Protein AF-A0A141CLI5-F1 (afdb_monomer_lite)

Radius of gyration: 16.56 Å; chains: 1; bounding box: 36×20×53 Å

Organism: NCBI:txid1562708

Foldseek 3Di:
DVVVVLVVVLVVLVVVLVVDPDLVVNLVSLLVNLVSVLVVCVVVVVNVVSVVSNVVSVVVSVVSVVVVVVVVVVVVVVVVVD

Secondary structure (DSSP, 8-state):
-HHHHHHHHHHHHHHHHHH--SHHHHHHHHHHHHHHHHHHHHHTT-HHHHHHHHHHHHHHHHHHHHHHHHHHHHHHHHHH--

Structure (mmCIF, N/CA/C/O backbone):
data_AF-A0A141CLI5-F1
#
_entry.id   AF-A0A141CLI5-F1
#
loop_
_atom_site.group_PDB
_atom_site.id
_atom_site.type_symbol
_atom_site.label_atom_id
_atom_site.label_alt_id
_atom_site.label_comp_id
_atom_site.label_asym_id
_atom_site.label_entity_id
_atom_site.label_seq_id
_atom_site.pdbx_PDB_ins_code
_atom_site.Cartn_x
_atom_site.Cartn_y
_atom_site.Cartn_z
_atom_site.occupancy
_atom_site.B_iso_or_equiv
_atom_site.auth_seq_id
_atom_site.auth_comp_id
_atom_site.auth_asym_id
_atom_site.auth_atom_id
_atom_site.pdbx_PDB_model_num
ATOM 1 N N . MET A 1 1 ? 15.477 8.539 -15.715 1.00 68.81 1 MET A N 1
ATOM 2 C CA . MET A 1 1 ? 15.039 9.535 -14.703 1.00 68.81 1 MET A CA 1
ATOM 3 C C . MET A 1 1 ? 13.752 9.114 -14.006 1.00 68.81 1 MET A C 1
ATOM 5 O O . MET A 1 1 ? 13.685 9.220 -12.791 1.00 68.81 1 MET A O 1
ATOM 9 N N . TRP A 1 2 ? 12.791 8.559 -14.743 1.00 78.50 2 TRP A N 1
ATOM 10 C CA . TRP A 1 2 ? 11.504 8.105 -14.214 1.00 78.50 2 TRP A CA 1
ATOM 11 C C . TRP A 1 2 ? 11.608 7.075 -13.071 1.00 78.50 2 TRP A C 1
ATOM 13 O O . TRP A 1 2 ? 10.995 7.254 -12.028 1.00 78.50 2 TRP A O 1
ATOM 23 N N . LEU A 1 3 ? 12.507 6.088 -13.187 1.00 78.31 3 LEU A N 1
ATOM 24 C CA . LEU A 1 3 ? 12.752 5.103 -12.123 1.00 78.31 3 LEU A CA 1
ATOM 25 C C . LEU A 1 3 ? 13.224 5.737 -10.798 1.00 78.31 3 LEU A C 1
ATOM 27 O O . LEU A 1 3 ? 12.809 5.315 -9.726 1.00 78.31 3 LEU A O 1
ATOM 31 N N . LYS A 1 4 ? 14.068 6.779 -10.866 1.00 85.38 4 LYS A N 1
ATOM 32 C CA . LYS A 1 4 ? 14.545 7.497 -9.672 1.00 85.38 4 LYS A CA 1
ATOM 33 C C . LYS A 1 4 ? 13.401 8.245 -8.989 1.00 85.38 4 LYS A C 1
ATOM 35 O O . LYS A 1 4 ? 13.317 8.230 -7.771 1.00 85.38 4 LYS A O 1
ATOM 40 N N . PHE A 1 5 ? 12.523 8.871 -9.773 1.00 85.12 5 PHE A N 1
ATOM 41 C CA . PHE A 1 5 ? 11.339 9.553 -9.252 1.00 85.12 5 PHE A CA 1
ATOM 42 C C . PHE A 1 5 ? 10.394 8.572 -8.547 1.00 85.12 5 PHE A C 1
ATOM 44 O O . PHE A 1 5 ? 9.925 8.844 -7.447 1.00 85.12 5 PHE A O 1
ATOM 51 N N . LEU A 1 6 ? 10.191 7.400 -9.145 1.00 84.81 6 LEU A N 1
ATOM 52 C CA . LEU A 1 6 ? 9.321 6.361 -8.609 1.00 84.81 6 LEU A CA 1
ATOM 53 C C . LEU A 1 6 ? 9.873 5.765 -7.300 1.00 84.81 6 LEU A C 1
ATOM 55 O O . LEU A 1 6 ? 9.130 5.634 -6.332 1.00 84.81 6 LEU A O 1
ATOM 59 N N . LEU A 1 7 ? 11.191 5.537 -7.220 1.00 84.19 7 LEU A N 1
ATOM 60 C CA . LEU A 1 7 ? 11.876 5.138 -5.980 1.00 84.19 7 LEU A CA 1
ATOM 61 C C . LEU A 1 7 ? 11.781 6.193 -4.868 1.00 84.19 7 LEU A C 1
ATOM 63 O O . LEU A 1 7 ? 11.589 5.854 -3.701 1.00 84.19 7 LEU A O 1
ATOM 67 N N . VAL A 1 8 ? 11.919 7.477 -5.210 1.00 89.69 8 VAL A N 1
ATOM 68 C CA . VAL A 1 8 ? 11.768 8.572 -4.237 1.00 89.69 8 VAL A CA 1
ATOM 69 C C . VAL A 1 8 ? 10.324 8.648 -3.740 1.00 89.69 8 VAL A C 1
ATOM 71 O O . VAL A 1 8 ? 10.099 8.805 -2.542 1.00 89.69 8 VAL A O 1
ATOM 74 N N . SER A 1 9 ? 9.349 8.477 -4.635 1.00 86.88 9 SER A N 1
ATOM 75 C CA . SER A 1 9 ? 7.932 8.437 -4.276 1.00 86.88 9 SER A CA 1
ATOM 76 C C . SER A 1 9 ? 7.613 7.267 -3.343 1.00 86.88 9 SER A C 1
ATOM 78 O O . SER A 1 9 ? 6.971 7.491 -2.319 1.00 86.88 9 SER A O 1
ATOM 80 N N . SER A 1 10 ? 8.111 6.056 -3.618 1.00 87.25 10 SER A N 1
ATOM 81 C CA . SER A 1 10 ? 7.889 4.909 -2.728 1.00 87.25 10 SER A CA 1
ATOM 82 C C . SER A 1 10 ? 8.534 5.108 -1.356 1.00 87.25 10 SER A C 1
ATOM 84 O O . SER A 1 10 ? 7.923 4.787 -0.342 1.00 87.25 10 SER A O 1
ATOM 86 N N . LEU A 1 11 ? 9.739 5.690 -1.298 1.00 88.31 11 LEU A N 1
ATOM 87 C CA . LEU A 1 11 ? 10.391 6.048 -0.032 1.00 88.31 11 LEU A CA 1
ATOM 88 C C . LEU A 1 11 ? 9.555 7.045 0.773 1.00 88.31 11 LEU A C 1
ATOM 90 O O . LEU A 1 11 ? 9.385 6.868 1.976 1.00 88.31 11 LEU A O 1
ATOM 94 N N . PHE A 1 12 ? 9.003 8.065 0.115 1.00 89.88 12 PHE A N 1
ATOM 95 C CA . PHE A 1 12 ? 8.160 9.059 0.774 1.00 89.88 12 PHE A CA 1
ATOM 96 C C . PHE A 1 12 ? 6.876 8.441 1.337 1.00 89.88 12 PHE A C 1
ATOM 98 O O . PHE A 1 12 ? 6.492 8.751 2.462 1.00 89.88 12 PHE A O 1
ATOM 105 N N . VAL A 1 13 ? 6.253 7.523 0.592 1.00 89.06 13 VAL A N 1
ATOM 106 C CA . VAL A 1 13 ? 5.084 6.758 1.051 1.00 89.06 13 VAL A CA 1
ATOM 107 C C . VAL A 1 13 ? 5.445 5.902 2.266 1.00 89.06 13 VAL A C 1
ATOM 109 O O . VAL A 1 13 ? 4.754 5.966 3.276 1.00 89.06 13 VAL A O 1
ATOM 112 N N . VAL A 1 14 ? 6.574 5.187 2.243 1.00 88.12 14 VAL A N 1
ATOM 113 C CA . VAL A 1 14 ? 7.026 4.391 3.397 1.00 88.12 14 VAL A CA 1
ATOM 114 C C . VAL A 1 14 ? 7.268 5.266 4.629 1.00 88.12 14 VAL A C 1
ATOM 116 O O . VAL A 1 14 ? 6.840 4.913 5.723 1.00 88.12 14 VAL A O 1
ATOM 119 N N . ILE A 1 15 ? 7.895 6.432 4.467 1.00 88.25 15 ILE A N 1
ATOM 120 C CA . ILE A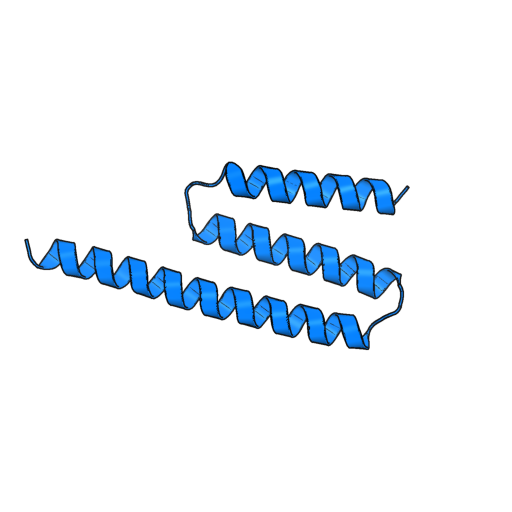 1 15 ? 8.085 7.387 5.569 1.00 88.25 15 ILE A CA 1
ATOM 121 C C . ILE A 1 15 ? 6.731 7.893 6.083 1.00 88.25 15 ILE A C 1
ATOM 123 O O . ILE A 1 15 ? 6.534 8.005 7.295 1.00 88.25 15 ILE A O 1
ATOM 127 N N . ALA A 1 16 ? 5.783 8.161 5.181 1.00 87.88 16 ALA A N 1
ATOM 128 C CA . ALA A 1 16 ? 4.445 8.592 5.551 1.00 87.88 16 ALA A CA 1
ATOM 129 C C . ALA A 1 16 ? 3.727 7.539 6.405 1.00 87.88 16 ALA A C 1
ATOM 131 O O . ALA A 1 16 ? 3.101 7.931 7.384 1.00 87.88 16 ALA A O 1
ATOM 132 N N . ILE A 1 17 ? 3.883 6.237 6.131 1.00 88.25 17 ILE A N 1
AT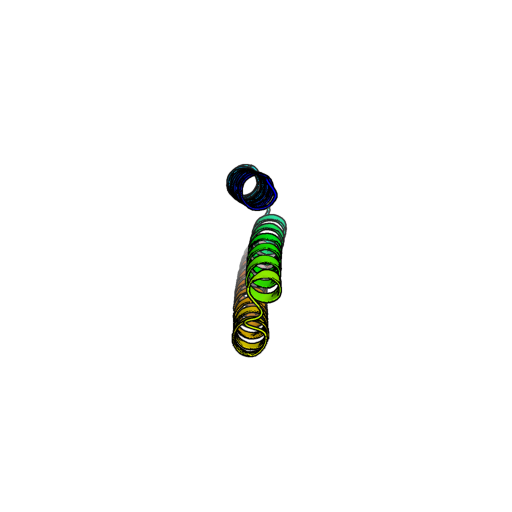OM 133 C CA . ILE A 1 17 ? 3.303 5.156 6.955 1.00 88.25 17 ILE A CA 1
ATOM 134 C C . ILE A 1 17 ? 3.691 5.313 8.432 1.00 88.25 17 ILE A C 1
ATOM 136 O O . ILE A 1 17 ? 2.825 5.255 9.302 1.00 88.25 17 ILE A O 1
ATOM 140 N N . PHE A 1 18 ? 4.969 5.578 8.720 1.00 84.75 18 PHE A N 1
ATOM 141 C CA . PHE A 1 18 ? 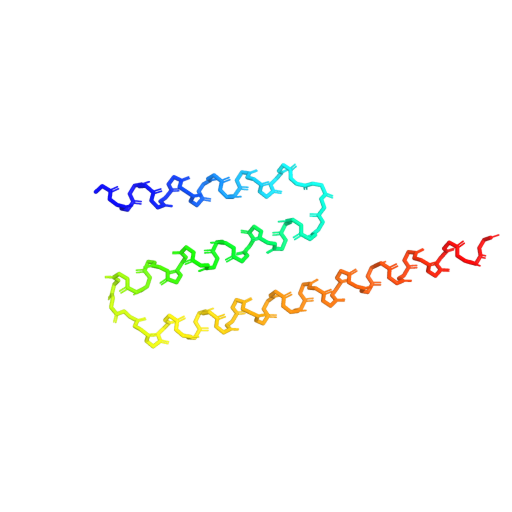5.464 5.721 10.096 1.00 84.75 18 PHE A CA 1
ATOM 142 C C . PHE A 1 18 ? 4.980 6.991 10.803 1.00 84.75 18 PHE A C 1
ATOM 144 O O . PHE A 1 18 ? 5.012 7.061 12.029 1.00 84.75 18 PHE A O 1
ATOM 151 N N . SER A 1 19 ? 4.537 7.998 10.051 1.00 87.06 19 SER A N 1
ATOM 152 C CA . SER A 1 19 ? 4.035 9.255 10.609 1.00 87.06 19 SER A CA 1
ATOM 153 C C . SER A 1 19 ? 2.536 9.220 10.924 1.00 87.06 19 SER A C 1
ATOM 155 O O . SER A 1 19 ? 2.028 10.157 11.545 1.00 87.06 19 SER A O 1
ATOM 157 N N . GLN A 1 20 ? 1.804 8.201 10.466 1.00 87.50 20 GLN A N 1
ATOM 158 C CA . GLN A 1 20 ? 0.350 8.146 10.594 1.00 87.50 20 GLN A CA 1
ATOM 159 C C . GLN A 1 20 ? -0.070 7.441 11.881 1.00 87.50 20 GLN A C 1
ATOM 161 O O . GLN A 1 20 ? 0.317 6.310 12.146 1.00 87.50 20 GLN A O 1
ATOM 166 N N . ASN A 1 21 ? -0.944 8.095 12.647 1.00 83.12 21 ASN A N 1
ATOM 167 C CA . ASN A 1 21 ? -1.463 7.545 13.901 1.00 83.12 21 ASN A CA 1
ATOM 168 C C . ASN A 1 21 ? -2.795 6.790 13.726 1.00 83.12 21 ASN A C 1
ATOM 170 O O . ASN A 1 21 ? -3.292 6.171 14.661 1.00 83.12 21 ASN A O 1
ATOM 174 N N . SER A 1 22 ? -3.410 6.866 12.539 1.00 88.75 22 SER A N 1
ATOM 175 C CA . SER A 1 22 ? -4.687 6.212 12.245 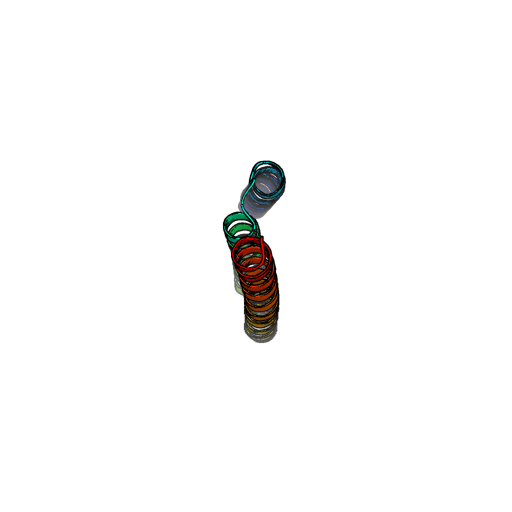1.00 88.75 22 SER A CA 1
ATOM 176 C C . SER A 1 22 ? -4.494 5.013 11.321 1.00 88.75 22 SER A C 1
ATOM 178 O O . SER A 1 22 ? -3.883 5.118 10.258 1.00 88.75 22 SER A O 1
ATOM 180 N N . PHE A 1 23 ? -5.083 3.876 11.699 1.00 89.38 23 PHE A N 1
ATOM 181 C CA . PHE A 1 23 ? -5.024 2.642 10.910 1.00 89.38 23 PHE A CA 1
ATOM 182 C C . PHE A 1 23 ? -5.578 2.818 9.490 1.00 89.38 23 PHE A C 1
ATOM 184 O O . PHE A 1 23 ? -5.036 2.256 8.546 1.00 89.38 23 PHE A O 1
ATOM 191 N N . LEU A 1 24 ? -6.614 3.646 9.317 1.00 89.50 24 LEU A N 1
ATOM 192 C CA . LEU A 1 24 ? -7.200 3.925 8.003 1.00 89.50 24 LEU A CA 1
ATOM 193 C C . LEU A 1 24 ? -6.222 4.661 7.074 1.00 89.50 24 LEU A C 1
ATOM 195 O O . LEU A 1 24 ? -6.156 4.362 5.886 1.00 89.50 24 LEU A O 1
ATOM 199 N N . SER A 1 25 ? -5.432 5.589 7.617 1.00 90.19 25 SER A N 1
ATOM 200 C CA . SER A 1 25 ? -4.412 6.299 6.841 1.00 90.19 25 SER A CA 1
ATOM 201 C C . SER A 1 25 ? -3.251 5.380 6.454 1.00 90.19 25 SER A C 1
ATOM 203 O O . SER A 1 25 ? -2.751 5.454 5.335 1.00 90.19 25 SER A O 1
ATOM 205 N N . ILE A 1 26 ? -2.882 4.442 7.335 1.00 90.56 26 ILE A N 1
ATOM 206 C CA . ILE A 1 26 ? -1.893 3.398 7.030 1.00 90.56 26 ILE A CA 1
ATOM 207 C C . ILE A 1 26 ? -2.382 2.506 5.876 1.00 90.56 26 ILE A C 1
ATOM 209 O O . ILE A 1 26 ? -1.632 2.286 4.928 1.00 90.56 26 ILE A O 1
ATOM 213 N N . LEU A 1 27 ? -3.644 2.060 5.911 1.00 90.81 27 LEU A N 1
ATOM 214 C CA . LEU A 1 27 ? -4.264 1.261 4.841 1.00 90.81 27 LEU A CA 1
ATOM 215 C C . LEU A 1 27 ? -4.250 1.995 3.489 1.00 90.81 27 LEU A C 1
ATOM 217 O O . LEU A 1 27 ? -3.871 1.415 2.475 1.00 90.81 27 LEU A O 1
ATOM 221 N N . LEU A 1 28 ? -4.585 3.289 3.472 1.00 90.31 28 LEU A N 1
ATOM 222 C CA . LEU A 1 28 ? -4.519 4.113 2.257 1.00 90.31 28 LEU A CA 1
ATOM 223 C C . LEU A 1 28 ? -3.090 4.266 1.722 1.00 90.31 28 LEU A C 1
ATOM 225 O O . LEU A 1 28 ? -2.880 4.293 0.512 1.00 90.31 28 LEU A O 1
ATOM 229 N N . CYS A 1 29 ? -2.107 4.370 2.614 1.00 91.19 29 CYS A N 1
ATOM 230 C CA . CYS A 1 29 ? -0.698 4.466 2.243 1.00 91.19 29 CYS A CA 1
ATOM 231 C C . CYS A 1 29 ? -0.166 3.153 1.637 1.00 91.19 29 CYS A C 1
ATOM 233 O O . CYS A 1 29 ? 0.728 3.154 0.794 1.00 91.19 29 CYS A O 1
ATOM 235 N N . LEU A 1 30 ? -0.741 2.023 2.042 1.00 89.44 30 LEU A N 1
ATOM 236 C CA . LEU A 1 30 ? -0.419 0.717 1.485 1.00 89.44 30 LEU A CA 1
ATOM 237 C C . LEU A 1 30 ? -1.031 0.545 0.084 1.00 89.44 30 LEU A C 1
ATOM 239 O O . LEU A 1 30 ? -0.333 0.137 -0.842 1.00 89.44 30 LEU A O 1
ATOM 243 N N . GLU A 1 31 ? -2.279 0.980 -0.113 1.00 92.88 31 GLU A N 1
ATOM 244 C CA . GLU A 1 31 ? -2.926 0.993 -1.435 1.00 92.88 31 GLU A CA 1
ATOM 245 C C . GLU A 1 31 ? -2.185 1.905 -2.432 1.00 92.88 31 GLU A C 1
ATOM 247 O O . GLU A 1 31 ? -2.007 1.550 -3.598 1.00 92.88 31 GLU A O 1
ATOM 252 N N . THR A 1 32 ? -1.674 3.065 -1.995 1.00 91.69 32 THR A N 1
ATOM 253 C CA . THR A 1 32 ? -0.851 3.911 -2.878 1.00 91.69 32 THR A CA 1
ATOM 254 C C . THR A 1 32 ? 0.461 3.234 -3.270 1.00 91.69 32 THR A C 1
ATOM 256 O O . THR A 1 32 ? 0.905 3.403 -4.407 1.00 91.69 32 THR A O 1
ATOM 259 N N . LEU A 1 33 ? 1.057 2.417 -2.396 1.00 91.88 33 LEU A N 1
ATOM 260 C CA . LEU A 1 33 ? 2.232 1.605 -2.726 1.00 91.88 33 LEU A CA 1
ATOM 261 C C . LEU A 1 33 ? 1.891 0.523 -3.766 1.00 91.88 33 LEU A C 1
ATOM 263 O O . LEU A 1 33 ? 2.645 0.348 -4.729 1.00 91.88 33 LEU A O 1
ATOM 267 N N . VAL A 1 34 ? 0.729 -0.129 -3.640 1.00 94.38 34 VAL A N 1
ATOM 268 C CA . VAL A 1 34 ? 0.211 -1.068 -4.653 1.00 94.38 34 VAL A CA 1
ATOM 269 C C . VAL A 1 34 ? 0.043 -0.367 -6.001 1.00 94.38 34 VAL A C 1
ATOM 271 O O . VAL A 1 34 ? 0.562 -0.855 -7.006 1.00 94.38 34 VAL A O 1
ATOM 274 N N . LEU A 1 35 ? -0.599 0.805 -6.045 1.00 93.25 35 LEU A N 1
ATOM 275 C CA . LEU A 1 35 ? -0.789 1.565 -7.289 1.00 93.25 35 LEU A CA 1
ATOM 276 C C . LEU A 1 35 ? 0.538 1.978 -7.942 1.00 93.25 35 LEU A C 1
ATOM 278 O O . LEU A 1 35 ? 0.670 1.915 -9.166 1.00 93.25 35 LEU A O 1
ATOM 282 N N . ILE A 1 36 ? 1.539 2.356 -7.143 1.00 92.50 36 ILE A N 1
ATOM 283 C CA . ILE A 1 36 ? 2.892 2.638 -7.640 1.00 92.50 36 ILE A CA 1
ATOM 284 C C . ILE A 1 36 ? 3.499 1.374 -8.277 1.00 92.50 36 ILE A C 1
ATOM 286 O O . ILE A 1 36 ? 4.064 1.454 -9.370 1.00 92.50 36 ILE A O 1
ATOM 290 N N . GLY A 1 37 ? 3.338 0.204 -7.651 1.00 90.38 37 GLY A N 1
ATOM 291 C CA . GLY A 1 37 ? 3.772 -1.083 -8.209 1.00 90.38 37 GLY A CA 1
ATOM 292 C C . GLY A 1 37 ? 3.058 -1.448 -9.517 1.00 90.38 37 GLY A C 1
ATOM 293 O O . GLY A 1 37 ? 3.707 -1.818 -10.496 1.00 90.38 37 GLY A O 1
ATOM 294 N N . VAL A 1 38 ? 1.735 -1.261 -9.575 1.00 92.88 38 VAL A N 1
ATOM 295 C CA . VAL A 1 38 ? 0.916 -1.435 -10.790 1.00 92.88 38 VAL A CA 1
ATOM 296 C C . VAL A 1 38 ? 1.437 -0.550 -11.924 1.00 92.88 38 VAL A C 1
ATOM 298 O O . VAL A 1 38 ? 1.586 -1.022 -13.052 1.00 92.88 38 VAL A O 1
ATOM 301 N N . LEU A 1 39 ? 1.768 0.711 -11.633 1.00 90.38 39 LEU A N 1
ATOM 302 C CA . LEU A 1 39 ? 2.288 1.653 -12.622 1.00 90.38 39 LEU A CA 1
ATOM 303 C C . LEU A 1 39 ? 3.644 1.201 -13.199 1.00 90.38 39 LEU A C 1
ATOM 305 O O . LEU A 1 39 ? 3.865 1.310 -14.407 1.00 90.38 39 LEU A O 1
ATOM 309 N N . VAL A 1 40 ? 4.532 0.647 -12.363 1.00 90.06 40 VAL A N 1
ATOM 310 C CA . VAL A 1 40 ? 5.809 0.052 -12.810 1.00 90.06 40 VAL A CA 1
ATOM 311 C C . VAL A 1 40 ? 5.568 -1.138 -13.737 1.00 90.06 40 VAL A C 1
ATOM 313 O O . VAL A 1 40 ? 6.225 -1.259 -14.771 1.00 90.06 40 VAL A O 1
ATOM 316 N N . LEU A 1 41 ? 4.613 -2.001 -13.396 1.00 90.12 41 LEU A N 1
ATOM 317 C CA . LEU A 1 41 ? 4.279 -3.184 -14.191 1.00 90.12 41 LEU A CA 1
ATOM 318 C C . LEU A 1 41 ? 3.698 -2.823 -15.559 1.00 90.12 41 LEU A C 1
ATOM 320 O O . LEU A 1 41 ? 4.085 -3.415 -16.567 1.00 90.12 41 LEU A O 1
ATOM 324 N N . ILE A 1 42 ? 2.830 -1.809 -15.612 1.00 89.75 42 ILE A N 1
ATOM 325 C CA . ILE A 1 42 ? 2.286 -1.288 -16.873 1.00 89.75 42 ILE A CA 1
ATOM 326 C C . ILE A 1 42 ? 3.411 -0.727 -17.750 1.00 89.75 42 ILE A C 1
ATOM 328 O O . ILE A 1 42 ? 3.440 -0.993 -18.951 1.00 89.75 42 ILE A O 1
ATOM 332 N N . MET A 1 43 ? 4.373 -0.006 -17.164 1.00 88.62 43 MET A N 1
ATOM 333 C CA . MET A 1 43 ? 5.544 0.491 -17.897 1.00 88.62 43 MET A CA 1
ATOM 334 C C . MET A 1 43 ? 6.417 -0.621 -18.482 1.00 88.62 43 MET A C 1
ATOM 336 O O . MET A 1 43 ? 6.983 -0.443 -19.558 1.00 88.62 43 MET A O 1
ATOM 340 N N . HIS A 1 44 ? 6.516 -1.757 -17.794 1.00 89.44 44 HIS A N 1
ATOM 341 C CA . HIS A 1 44 ? 7.220 -2.942 -18.280 1.00 89.44 44 HIS A CA 1
ATOM 342 C C . HIS A 1 44 ? 6.382 -3.810 -19.233 1.00 89.44 44 HIS A C 1
ATOM 344 O O . HIS A 1 44 ? 6.854 -4.861 -19.652 1.00 89.44 44 HIS A O 1
ATOM 350 N N . SER A 1 45 ? 5.178 -3.371 -19.625 1.00 88.31 45 SER A N 1
ATOM 351 C CA . SER A 1 45 ? 4.238 -4.085 -20.509 1.00 88.31 45 SER A CA 1
ATOM 352 C C . SER A 1 45 ? 3.721 -5.436 -19.984 1.00 88.31 45 SER A C 1
ATOM 354 O O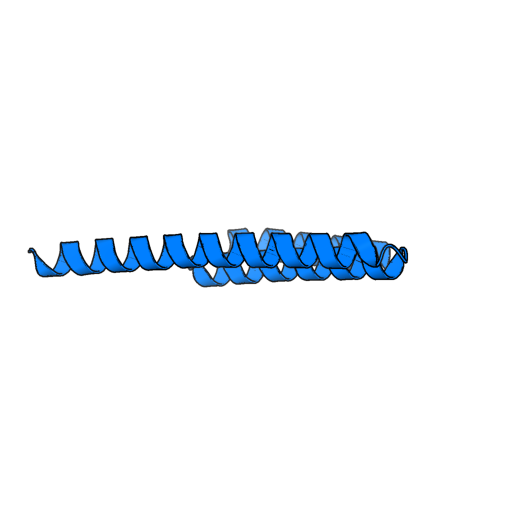 . SER A 1 45 ? 3.103 -6.200 -20.723 1.00 88.31 45 SER A O 1
ATOM 356 N N . GLU A 1 46 ? 3.860 -5.693 -18.683 1.00 88.31 46 GLU A N 1
ATOM 357 C CA . GLU A 1 46 ? 3.401 -6.917 -18.012 1.00 88.31 46 GLU A CA 1
ATOM 358 C C . GLU A 1 46 ? 1.947 -6.768 -17.521 1.00 88.31 46 GLU A C 1
ATOM 360 O O . GLU A 1 46 ? 1.649 -6.765 -16.322 1.00 88.31 46 GLU A O 1
ATOM 365 N N . LEU A 1 47 ? 1.008 -6.605 -18.461 1.00 88.88 47 LEU A N 1
ATOM 366 C CA . LEU A 1 47 ? -0.396 -6.281 -18.154 1.00 88.88 47 LEU A CA 1
ATOM 367 C C . LEU A 1 47 ? -1.120 -7.387 -17.368 1.00 88.88 47 LEU A C 1
ATOM 369 O O . LEU A 1 47 ? -1.893 -7.090 -16.461 1.00 88.88 47 LEU A O 1
ATOM 373 N N . MET A 1 48 ? -0.852 -8.660 -17.673 1.00 91.62 48 MET A N 1
ATOM 374 C CA . MET A 1 48 ? -1.470 -9.792 -16.963 1.00 91.62 48 MET A CA 1
ATOM 375 C C . MET A 1 48 ? -1.062 -9.810 -15.487 1.00 91.62 48 MET A C 1
ATOM 377 O O . MET A 1 48 ? -1.904 -9.973 -14.605 1.00 91.62 48 MET A O 1
ATOM 381 N N . PHE A 1 49 ? 0.223 -9.581 -15.209 1.00 91.06 49 PHE A N 1
ATOM 382 C CA . PHE A 1 49 ? 0.724 -9.519 -13.841 1.00 91.06 49 PHE A CA 1
ATOM 383 C C . PHE A 1 49 ? 0.195 -8.281 -13.107 1.00 91.06 49 PHE A C 1
ATOM 385 O O . PHE A 1 49 ? -0.134 -8.369 -11.930 1.00 91.06 49 PHE A O 1
ATOM 392 N N . SER A 1 50 ? 0.029 -7.155 -13.807 1.00 92.69 50 SER A N 1
ATOM 393 C CA . SER A 1 50 ? -0.577 -5.934 -13.262 1.00 92.69 50 SER A CA 1
ATOM 394 C C . SER A 1 50 ? -2.003 -6.163 -12.734 1.00 92.69 50 SER A C 1
ATOM 396 O O . SER A 1 50 ? -2.322 -5.746 -11.620 1.00 92.69 50 SER A O 1
ATOM 398 N N . VAL A 1 51 ? -2.837 -6.903 -13.478 1.00 93.50 51 VAL A N 1
ATOM 399 C CA . VAL A 1 51 ? -4.214 -7.241 -13.063 1.00 93.50 51 VAL A CA 1
ATOM 400 C C . VAL A 1 51 ? -4.230 -8.192 -11.861 1.00 93.50 51 VAL A C 1
ATOM 402 O O . VAL A 1 51 ? -5.024 -8.022 -10.936 1.00 93.50 51 VAL A O 1
ATOM 405 N N . ILE A 1 52 ? -3.335 -9.180 -11.835 1.00 94.81 52 ILE A N 1
ATOM 406 C CA . ILE A 1 52 ? -3.213 -10.073 -10.677 1.00 94.81 52 ILE A CA 1
ATOM 407 C C . ILE A 1 52 ? -2.754 -9.269 -9.455 1.00 94.81 52 ILE A C 1
ATOM 409 O O . ILE A 1 52 ? -3.351 -9.373 -8.386 1.00 94.81 52 ILE A O 1
ATOM 413 N N . PHE A 1 53 ? -1.753 -8.407 -9.618 1.00 93.81 53 PHE A N 1
ATOM 414 C CA . PHE A 1 53 ? -1.195 -7.610 -8.533 1.00 93.81 53 PHE A CA 1
ATOM 415 C C . PHE A 1 53 ? -2.227 -6.650 -7.923 1.00 93.81 53 PHE A C 1
ATOM 417 O O . PHE A 1 53 ? -2.368 -6.612 -6.702 1.00 93.81 53 PHE A O 1
ATOM 424 N N . ILE A 1 54 ? -3.015 -5.950 -8.749 1.00 95.00 54 ILE A N 1
ATOM 425 C CA . ILE A 1 54 ? -4.078 -5.067 -8.240 1.00 95.00 54 ILE A CA 1
ATOM 426 C C . ILE A 1 54 ? -5.196 -5.855 -7.544 1.00 95.00 54 ILE A C 1
ATOM 428 O O . ILE A 1 54 ? -5.730 -5.396 -6.539 1.00 95.00 54 ILE A O 1
ATOM 432 N N . SER A 1 55 ? -5.521 -7.063 -8.020 1.00 95.62 55 SER A N 1
ATOM 433 C CA . SER A 1 55 ? -6.526 -7.907 -7.363 1.00 95.62 55 SER A CA 1
ATOM 434 C C . SER A 1 55 ? -6.074 -8.373 -5.975 1.00 95.62 55 SER A C 1
ATOM 436 O O . SER A 1 55 ? -6.854 -8.318 -5.027 1.00 95.62 55 SER A O 1
ATOM 438 N N . VAL A 1 56 ? -4.798 -8.750 -5.828 1.00 95.69 56 VAL A N 1
ATOM 439 C CA . VAL A 1 56 ? -4.219 -9.140 -4.535 1.00 95.69 56 VAL A CA 1
ATOM 440 C C . VAL A 1 56 ? -4.163 -7.943 -3.585 1.00 95.69 56 VAL A C 1
ATOM 442 O O . VAL A 1 56 ? -4.564 -8.083 -2.431 1.00 95.69 56 VAL A O 1
ATOM 445 N N . GLY A 1 57 ? -3.751 -6.766 -4.070 1.00 93.94 57 GLY A N 1
ATOM 446 C CA . GLY A 1 57 ? -3.750 -5.537 -3.270 1.00 93.94 57 GLY A CA 1
ATOM 447 C C . GLY A 1 57 ? -5.146 -5.159 -2.765 1.00 93.94 57 GLY A C 1
ATOM 448 O O . GLY A 1 57 ? -5.327 -4.904 -1.576 1.00 93.94 57 GLY A O 1
ATOM 449 N N . ALA A 1 58 ? -6.169 -5.256 -3.620 1.00 93.88 58 ALA A N 1
ATOM 450 C CA . ALA A 1 58 ? -7.553 -5.020 -3.210 1.00 93.88 58 ALA A CA 1
ATOM 451 C C . ALA A 1 58 ? -8.035 -6.024 -2.142 1.00 93.88 58 ALA A C 1
ATOM 453 O O . ALA A 1 58 ? -8.764 -5.650 -1.218 1.00 93.88 58 ALA A O 1
ATOM 454 N N . CYS A 1 59 ? -7.622 -7.294 -2.235 1.00 95.31 59 CYS A N 1
ATOM 455 C CA . CYS A 1 59 ? -7.920 -8.299 -1.214 1.00 95.31 59 CYS A CA 1
ATOM 456 C C . CYS A 1 59 ? -7.236 -7.990 0.127 1.00 95.31 59 CYS A C 1
ATOM 458 O O . CYS A 1 59 ? -7.879 -8.116 1.170 1.00 95.31 59 CYS A O 1
ATOM 460 N N . GLU A 1 60 ? -5.973 -7.563 0.117 1.00 94.62 60 GLU A N 1
ATOM 461 C CA . GLU A 1 60 ? -5.255 -7.149 1.329 1.00 94.62 60 GLU A CA 1
ATOM 462 C C . GLU A 1 60 ? -5.962 -5.973 2.017 1.00 94.62 60 GLU A C 1
ATOM 464 O O . GLU A 1 60 ? -6.258 -6.040 3.214 1.00 94.62 60 GLU A O 1
ATOM 469 N N . SER A 1 61 ? -6.338 -4.948 1.246 1.00 92.81 61 SER A N 1
ATOM 470 C CA . SER A 1 61 ? -7.083 -3.783 1.734 1.00 92.81 61 SER A CA 1
ATOM 471 C C . SER A 1 61 ? -8.444 -4.167 2.333 1.00 92.81 61 SER A C 1
ATOM 473 O O . SER A 1 61 ? -8.825 -3.655 3.391 1.00 92.81 61 SER A O 1
ATOM 475 N N . ALA A 1 62 ? -9.162 -5.120 1.727 1.00 95.25 62 ALA A N 1
ATOM 476 C CA . ALA A 1 62 ? -10.426 -5.630 2.263 1.00 95.25 62 ALA A CA 1
ATOM 477 C C . ALA A 1 62 ? -10.246 -6.360 3.608 1.00 95.25 62 ALA A C 1
ATOM 479 O O . ALA A 1 62 ? -11.009 -6.120 4.549 1.00 95.25 62 ALA A O 1
ATOM 480 N N . VAL A 1 63 ? -9.222 -7.214 3.727 1.00 96.44 63 VAL A N 1
ATOM 481 C CA . VAL A 1 63 ? -8.895 -7.913 4.983 1.00 96.44 63 VAL A CA 1
ATOM 482 C C . VAL A 1 63 ? -8.477 -6.913 6.064 1.00 96.44 63 VAL A C 1
ATOM 484 O O . VAL A 1 63 ? -8.959 -6.987 7.197 1.00 96.44 63 VAL A O 1
ATOM 487 N N . GLY A 1 64 ? -7.647 -5.930 5.717 1.00 94.19 64 GLY A N 1
ATOM 488 C CA . GLY A 1 64 ? -7.214 -4.880 6.635 1.00 94.19 64 GLY A CA 1
ATOM 489 C C . GLY A 1 64 ? -8.372 -4.029 7.171 1.00 94.19 64 GLY A C 1
ATOM 490 O O . GLY A 1 64 ? -8.453 -3.777 8.378 1.00 94.19 64 GLY A O 1
ATOM 491 N N . LEU A 1 65 ? -9.323 -3.656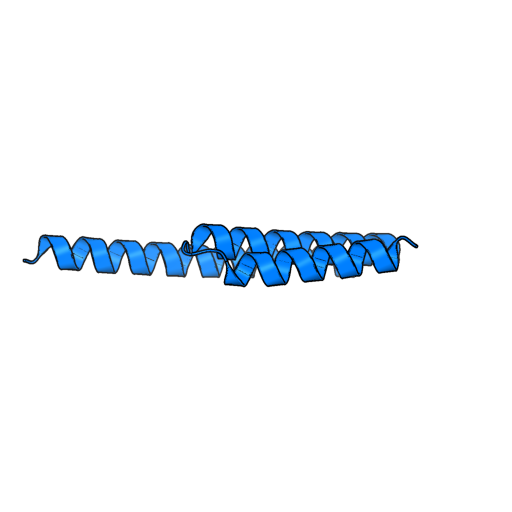 6.308 1.00 93.81 65 LEU A N 1
ATOM 492 C CA . LEU A 1 65 ? -10.549 -2.958 6.711 1.00 93.81 65 LEU A CA 1
ATOM 493 C C . LEU A 1 65 ? -11.441 -3.818 7.614 1.00 93.81 65 LEU A C 1
ATOM 495 O O . LEU A 1 65 ? -11.968 -3.308 8.605 1.00 93.81 65 LEU A O 1
ATOM 499 N N . ALA A 1 66 ? -11.591 -5.113 7.322 1.00 95.81 66 ALA A N 1
ATOM 500 C CA . ALA A 1 66 ? -12.362 -6.025 8.167 1.00 95.81 66 ALA A CA 1
ATOM 501 C C . ALA A 1 66 ? -11.773 -6.119 9.587 1.00 95.81 66 ALA A C 1
ATOM 503 O O . ALA A 1 66 ? -12.513 -6.022 10.572 1.00 95.81 66 ALA A O 1
ATOM 504 N N . CYS A 1 67 ? -10.445 -6.217 9.701 1.00 93.75 67 CYS A N 1
ATOM 505 C CA . CYS A 1 67 ? -9.743 -6.188 10.985 1.00 93.75 67 CYS A CA 1
ATOM 506 C C . CYS A 1 67 ? -9.953 -4.861 11.730 1.00 93.75 67 CYS A C 1
ATOM 508 O O . CYS A 1 67 ? -10.273 -4.871 12.920 1.00 93.75 67 CYS A O 1
ATOM 510 N N . LEU A 1 68 ? -9.838 -3.721 11.039 1.00 93.75 68 LEU A N 1
ATOM 511 C CA . LEU A 1 68 ? -10.067 -2.396 11.626 1.00 93.75 68 LEU A CA 1
ATOM 512 C C . LEU A 1 68 ? -11.490 -2.264 12.179 1.00 93.75 68 LEU A C 1
ATOM 514 O O . LEU A 1 68 ? -11.673 -1.844 13.323 1.00 93.75 68 LEU A O 1
ATOM 518 N N . VAL A 1 69 ? -12.498 -2.679 11.409 1.00 94.62 69 VAL A N 1
ATOM 519 C CA . VAL A 1 69 ? -13.896 -2.694 11.866 1.00 94.62 69 VAL A CA 1
ATOM 520 C C . VAL A 1 69 ? -14.065 -3.603 13.087 1.00 94.62 69 VAL A C 1
ATOM 522 O O . VAL A 1 69 ? -14.771 -3.231 14.025 1.00 94.62 69 VAL A O 1
ATOM 525 N N . GLY A 1 70 ? -13.405 -4.764 13.114 1.00 93.75 70 GLY A N 1
ATOM 526 C CA . GLY A 1 70 ? -13.390 -5.659 14.274 1.00 93.75 70 GLY A CA 1
ATOM 527 C C . GLY A 1 70 ? -12.843 -4.987 15.536 1.00 93.75 70 GLY A C 1
ATOM 528 O O . GLY A 1 70 ? -13.489 -5.040 16.584 1.00 93.75 70 GLY A O 1
ATOM 529 N N . MET A 1 71 ? -11.712 -4.282 15.428 1.00 91.12 71 MET A N 1
ATOM 530 C CA . MET A 1 71 ? -11.118 -3.537 16.547 1.00 91.12 71 MET A CA 1
ATOM 531 C C . MET A 1 71 ? -12.041 -2.429 17.061 1.00 91.12 71 MET A C 1
ATOM 533 O O . MET A 1 71 ? -12.235 -2.305 18.270 1.00 91.12 71 MET A O 1
ATOM 537 N N . VAL A 1 72 ? -12.652 -1.656 16.158 1.00 91.69 72 VAL A N 1
ATOM 538 C CA . VAL A 1 72 ? -13.580 -0.576 16.532 1.00 91.69 72 VAL A CA 1
ATOM 539 C C . VAL A 1 72 ? -14.816 -1.135 17.240 1.00 91.69 72 VAL A C 1
ATOM 541 O O . VAL A 1 72 ? -15.239 -0.588 18.258 1.00 91.69 72 VAL A O 1
ATOM 544 N N . ARG A 1 73 ? -15.378 -2.254 16.762 1.00 92.50 73 ARG A N 1
ATOM 545 C CA . ARG A 1 73 ? -16.516 -2.914 17.430 1.00 92.50 73 ARG A CA 1
ATOM 546 C C . ARG A 1 73 ? -16.142 -3.451 18.809 1.00 92.50 73 ARG A C 1
ATOM 548 O O . ARG A 1 73 ? -16.943 -3.330 19.735 1.00 92.50 73 ARG A O 1
ATOM 555 N N . TYR A 1 74 ? -14.947 -4.022 18.949 1.00 91.50 74 TYR A N 1
ATOM 556 C CA . TYR A 1 74 ? -14.452 -4.524 20.228 1.00 91.50 74 TYR A CA 1
ATOM 557 C C . TYR A 1 74 ? -14.276 -3.390 21.249 1.00 91.50 74 TYR A C 1
ATOM 559 O O . TYR A 1 74 ? -14.807 -3.476 22.355 1.00 91.50 74 TYR A O 1
ATOM 567 N N . GLN A 1 75 ? -13.619 -2.293 20.857 1.00 89.19 75 GLN A N 1
ATOM 568 C CA . GLN A 1 75 ? -13.449 -1.112 21.713 1.00 89.19 75 GLN A CA 1
ATOM 569 C C . GLN A 1 75 ? -14.791 -0.466 22.084 1.00 89.19 75 GLN A C 1
ATOM 571 O O . GLN A 1 75 ? -15.020 -0.150 23.249 1.00 89.19 75 GLN A O 1
ATOM 576 N N . GLY A 1 76 ? -15.704 -0.321 21.118 1.00 85.44 76 GLY A N 1
ATOM 577 C CA . GLY A 1 76 ? -17.038 0.228 21.368 1.00 85.44 76 GLY A CA 1
ATOM 578 C C . GLY A 1 76 ? -17.878 -0.634 22.316 1.00 85.44 76 GLY A C 1
ATOM 579 O O . GLY A 1 76 ? -18.582 -0.095 23.164 1.00 85.44 76 GLY A O 1
ATOM 580 N N . SER A 1 77 ? -17.770 -1.963 22.223 1.00 82.19 77 SER A N 1
ATOM 581 C CA . SER A 1 77 ? -18.482 -2.884 23.123 1.00 82.19 77 SER A CA 1
ATOM 582 C C . SER A 1 77 ? -17.916 -2.849 24.543 1.00 82.19 77 SER A C 1
ATOM 584 O O . SER A 1 77 ? -18.689 -2.825 25.494 1.00 82.19 77 SER A O 1
ATOM 586 N N . ALA A 1 78 ? -16.588 -2.781 24.693 1.00 75.19 78 ALA A N 1
ATOM 587 C CA . ALA A 1 78 ? -15.935 -2.680 25.999 1.00 75.19 78 ALA A CA 1
ATOM 588 C C . ALA A 1 78 ? -16.335 -1.402 26.757 1.00 75.19 78 ALA A C 1
ATOM 590 O O . ALA A 1 78 ? -16.510 -1.439 27.972 1.00 75.19 78 ALA A O 1
ATOM 591 N N . GLN A 1 79 ? -16.527 -0.289 26.043 1.00 72.88 79 GLN A N 1
ATOM 592 C CA . GLN A 1 79 ? -16.943 0.979 26.646 1.00 72.88 79 GLN A CA 1
ATOM 593 C C . GLN A 1 79 ? -18.430 1.024 27.038 1.00 72.88 79 GLN A C 1
ATOM 595 O O . GLN A 1 79 ? -18.803 1.830 27.880 1.00 72.88 79 GLN A O 1
ATOM 600 N N . LEU A 1 80 ? -19.279 0.173 26.453 1.00 67.12 80 LEU A N 1
ATOM 601 C CA . LEU A 1 80 ? -20.700 0.060 26.815 1.00 67.12 80 LEU A CA 1
ATOM 602 C C . LEU A 1 80 ? -20.945 -0.849 28.032 1.00 67.12 80 LEU A C 1
ATOM 604 O O . LEU A 1 80 ? -22.043 -0.843 28.582 1.00 67.12 80 LEU A O 1
ATOM 608 N N . THR A 1 81 ? -19.956 -1.655 28.425 1.00 58.06 81 THR A N 1
ATOM 609 C CA . THR A 1 81 ? -20.040 -2.607 29.549 1.00 58.06 81 THR A CA 1
ATOM 610 C C . THR A 1 81 ? -19.453 -2.093 30.870 1.00 58.06 81 THR A C 1
ATOM 612 O O . THR A 1 81 ? -19.449 -2.843 31.845 1.00 58.06 81 THR A O 1
ATOM 615 N N . VAL A 1 82 ? -18.959 -0.850 30.909 1.00 49.66 82 VAL A N 1
ATOM 616 C CA . VAL A 1 82 ? -18.499 -0.144 32.124 1.00 49.66 82 VAL A CA 1
ATOM 617 C C . VAL A 1 82 ? -19.523 0.920 32.493 1.00 49.66 82 VAL A C 1
ATOM 619 O O . VAL A 1 82 ? -19.820 1.044 33.700 1.00 49.66 82 VAL A O 1
#

pLDDT: mean 88.5, std 7.85, range [49.66, 96.44]

Sequence (82 aa):
MWLKFLLVSSLFVVIAIFSQNSFLSILLCLETLVLIGVLVLIMHSELMFSVIFISVGACESAVGLACLVGMVRYQGSAQLTV